Protein AF-A0A1F3WRP9-F1 (afdb_monomer)

Foldseek 3Di:
DDCVLVVLVCCLVPVLVVCLQWDWDQDPVGTDTGHNVRRPVVSVVVNVVSVVVSVVVVVCPDDDDDDDDDPPPDDDD

Radius of gyration: 15.38 Å; Cα contacts (8 Å, |Δi|>4): 52; chains: 1; bounding box: 38×22×40 Å

pLDDT: mean 81.95, std 18.67, range [39.53, 96.44]

Sequence (77 aa):
MSNYTDNLEYSLAKRVPDMERGFTIETSYGGIVIEADQAPKIIKAVRAALQRELAEAKMVRPGISQPKPGVTRHRCV

Nearest PDB structures (foldseek):
  1fxk-assembly1_B  TM=6.128E-01  e=1.691E+00  Methanothermobacter thermautotrophicus
  6nr9-assembly1_6  TM=6.233E-01  e=2.695E+00  Homo sapiens
  5x7z-assembly1_A-2  TM=4.246E-01  e=4.593E+00  Mycobacterium tuberculosis H37Rv

Structure (mmCIF, N/CA/C/O backbone):
data_AF-A0A1F3WRP9-F1
#
_entry.id   AF-A0A1F3WRP9-F1
#
loop_
_atom_site.group_PDB
_atom_site.id
_atom_site.type_symbol
_atom_site.label_atom_id
_atom_site.label_alt_id
_atom_site.label_comp_id
_atom_site.label_asym_id
_atom_site.label_entity_id
_atom_site.label_seq_id
_atom_site.pdbx_PDB_ins_code
_atom_site.Cartn_x
_atom_site.Cartn_y
_atom_site.Cartn_z
_atom_site.occupancy
_atom_site.B_iso_or_equiv
_atom_site.auth_seq_id
_atom_site.auth_comp_id
_atom_site.auth_asym_id
_atom_site.auth_atom_id
_atom_site.pdbx_PDB_model_num
ATOM 1 N N . MET A 1 1 ? 15.953 -14.935 -13.561 1.00 46.56 1 MET A N 1
ATOM 2 C CA . MET A 1 1 ? 15.307 -13.678 -14.011 1.00 46.56 1 MET A CA 1
ATOM 3 C C . MET A 1 1 ? 14.700 -13.011 -12.784 1.00 46.56 1 MET A C 1
ATOM 5 O O . MET A 1 1 ? 14.234 -13.730 -11.913 1.00 46.56 1 MET A O 1
ATOM 9 N N . SER A 1 2 ? 14.856 -11.696 -12.618 1.00 59.69 2 SER A N 1
ATOM 10 C CA . SER A 1 2 ? 14.585 -11.024 -11.335 1.00 59.69 2 SER A CA 1
ATOM 11 C C . SER A 1 2 ? 13.078 -10.939 -11.061 1.00 59.69 2 SER A C 1
ATOM 13 O O . SER A 1 2 ? 12.422 -10.063 -11.607 1.00 59.69 2 SER A O 1
ATOM 15 N N . ASN A 1 3 ? 12.567 -11.817 -10.189 1.00 82.81 3 ASN A N 1
ATOM 16 C CA . ASN A 1 3 ? 11.176 -11.868 -9.686 1.00 82.81 3 ASN A CA 1
ATOM 17 C C . ASN A 1 3 ? 10.717 -10.536 -9.047 1.00 82.81 3 ASN A C 1
ATOM 19 O O . ASN A 1 3 ? 9.545 -10.299 -8.800 1.00 82.81 3 ASN A O 1
ATOM 23 N N . TYR A 1 4 ? 11.652 -9.631 -8.774 1.00 85.25 4 TYR A N 1
ATOM 24 C CA . TYR A 1 4 ? 11.399 -8.380 -8.080 1.00 85.25 4 TYR A CA 1
ATOM 25 C C . TYR A 1 4 ? 10.453 -7.422 -8.825 1.00 85.25 4 TYR A C 1
ATOM 27 O O . TYR A 1 4 ? 9.547 -6.875 -8.202 1.00 85.25 4 TYR A O 1
ATOM 35 N N . THR A 1 5 ? 10.601 -7.244 -10.144 1.00 87.88 5 THR A N 1
ATOM 36 C CA . THR A 1 5 ? 9.683 -6.392 -10.927 1.00 87.88 5 THR A CA 1
ATOM 37 C C . THR A 1 5 ? 8.270 -6.978 -10.926 1.00 87.88 5 THR A C 1
ATOM 39 O O . THR A 1 5 ? 7.316 -6.252 -10.656 1.00 87.88 5 THR A O 1
ATOM 42 N N . ASP A 1 6 ? 8.150 -8.297 -11.106 1.00 89.12 6 ASP A N 1
ATOM 43 C CA . ASP A 1 6 ? 6.872 -9.017 -11.034 1.00 89.12 6 ASP A CA 1
ATOM 44 C C . ASP A 1 6 ? 6.236 -8.884 -9.639 1.00 89.12 6 ASP A C 1
ATOM 46 O O . ASP A 1 6 ? 5.025 -8.715 -9.505 1.00 89.12 6 ASP A O 1
ATOM 50 N N . ASN A 1 7 ? 7.052 -8.894 -8.579 1.00 90.88 7 ASN A N 1
ATOM 51 C CA . ASN A 1 7 ? 6.592 -8.700 -7.206 1.00 90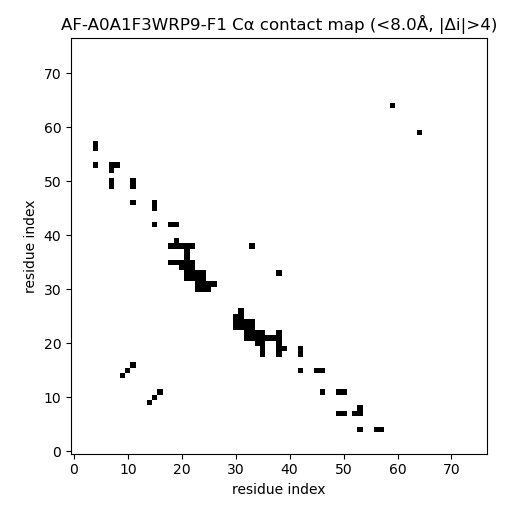.88 7 ASN A CA 1
ATOM 52 C C . ASN A 1 7 ? 6.059 -7.284 -6.959 1.00 90.88 7 ASN A C 1
ATOM 54 O O . ASN A 1 7 ? 5.048 -7.126 -6.271 1.00 90.88 7 ASN A O 1
ATOM 58 N N . LEU A 1 8 ? 6.712 -6.261 -7.515 1.00 91.62 8 LEU A N 1
ATOM 59 C CA . LEU A 1 8 ? 6.259 -4.871 -7.426 1.00 91.62 8 LEU A CA 1
ATOM 60 C C . LEU A 1 8 ? 4.937 -4.674 -8.173 1.00 91.62 8 LEU A C 1
ATOM 62 O O . LEU A 1 8 ? 4.007 -4.076 -7.630 1.00 91.62 8 LEU A O 1
ATOM 66 N N . GLU A 1 9 ? 4.822 -5.227 -9.382 1.00 92.06 9 GLU A N 1
ATOM 67 C CA . GLU A 1 9 ? 3.583 -5.190 -10.165 1.00 92.06 9 GLU A CA 1
ATOM 68 C C . GLU A 1 9 ? 2.447 -5.923 -9.451 1.00 92.06 9 GLU A C 1
ATOM 70 O O . GLU A 1 9 ? 1.355 -5.373 -9.291 1.00 92.06 9 GLU A O 1
ATOM 75 N N . TYR A 1 10 ? 2.721 -7.119 -8.926 1.00 94.19 10 TYR A N 1
ATOM 76 C CA . TYR A 1 10 ? 1.764 -7.872 -8.122 1.00 94.19 10 TYR A CA 1
ATOM 77 C C . TYR A 1 10 ? 1.336 -7.096 -6.872 1.00 94.19 10 TYR A C 1
ATOM 79 O O . TYR A 1 10 ? 0.151 -7.035 -6.541 1.00 94.19 10 TYR A O 1
ATOM 87 N N . SER A 1 11 ? 2.287 -6.470 -6.179 1.00 92.56 11 SER A N 1
ATOM 88 C CA . SER A 1 11 ? 2.004 -5.702 -4.968 1.00 92.56 11 SER A CA 1
ATOM 89 C C . SER A 1 11 ? 1.098 -4.509 -5.269 1.00 92.56 11 SER A C 1
ATOM 91 O O . SER A 1 11 ? 0.103 -4.319 -4.575 1.00 92.56 11 SER A O 1
ATOM 93 N N . LEU A 1 12 ? 1.370 -3.763 -6.343 1.00 93.75 12 LEU A N 1
ATOM 94 C CA . LEU A 1 12 ? 0.519 -2.658 -6.789 1.00 93.75 12 LEU A CA 1
ATOM 95 C C . LEU A 1 12 ? -0.877 -3.117 -7.228 1.00 93.75 12 LEU A C 1
ATOM 97 O O . LEU A 1 12 ? -1.854 -2.423 -6.957 1.00 93.75 12 LEU A O 1
ATOM 101 N N . ALA A 1 13 ? -0.976 -4.270 -7.892 1.00 95.19 13 ALA A N 1
ATOM 102 C CA . ALA A 1 13 ? -2.234 -4.769 -8.439 1.00 95.19 13 ALA A CA 1
ATOM 103 C C . ALA A 1 13 ? -3.125 -5.479 -7.409 1.00 95.19 13 ALA A C 1
ATOM 105 O O . ALA A 1 13 ? -4.343 -5.498 -7.576 1.00 95.19 13 ALA A O 1
ATOM 106 N N . LYS A 1 14 ? -2.534 -6.113 -6.389 1.00 95.38 14 LYS A N 1
ATOM 107 C CA . LYS A 1 14 ? -3.249 -7.002 -5.459 1.00 95.38 14 LYS A CA 1
ATOM 108 C C . LYS A 1 14 ? -3.109 -6.583 -4.004 1.00 95.38 14 LYS A C 1
ATOM 110 O O . LYS A 1 14 ? -4.119 -6.422 -3.334 1.00 95.38 14 LYS A O 1
ATOM 115 N N . ARG A 1 15 ? -1.882 -6.365 -3.525 1.00 93.94 15 ARG A N 1
ATOM 116 C CA . ARG A 1 15 ? -1.634 -6.080 -2.101 1.00 93.94 15 ARG A CA 1
ATOM 117 C C . ARG A 1 15 ? -2.087 -4.677 -1.700 1.00 93.94 15 ARG A C 1
ATOM 119 O O . ARG A 1 15 ? -2.707 -4.517 -0.663 1.00 93.94 15 ARG A O 1
ATOM 126 N N . VAL A 1 16 ? -1.818 -3.669 -2.530 1.00 94.69 16 VAL A N 1
ATOM 127 C CA . VAL A 1 16 ? -2.202 -2.276 -2.243 1.00 94.69 16 VAL A CA 1
ATOM 128 C C . VAL A 1 16 ? -3.726 -2.087 -2.191 1.00 94.69 16 VAL A C 1
ATOM 130 O O . VAL A 1 16 ? -4.180 -1.393 -1.288 1.00 94.69 16 VAL A O 1
ATOM 133 N N . PRO A 1 17 ? -4.534 -2.675 -3.096 1.00 94.62 17 PRO A N 1
ATOM 134 C CA . PRO A 1 17 ? -5.990 -2.671 -2.943 1.00 94.62 17 PRO A CA 1
ATOM 135 C C . PRO A 1 17 ? -6.486 -3.431 -1.708 1.00 94.62 17 PRO A C 1
ATOM 137 O O . PRO A 1 17 ? -7.439 -3.001 -1.073 1.00 94.62 17 PRO A O 1
ATOM 140 N N . ASP A 1 18 ? -5.844 -4.542 -1.339 1.00 95.12 18 ASP A N 1
ATOM 141 C CA . ASP A 1 18 ? -6.257 -5.334 -0.172 1.00 95.12 18 ASP A CA 1
ATOM 142 C C . ASP A 1 18 ? -6.134 -4.552 1.148 1.00 95.12 18 ASP A C 1
ATOM 144 O O . ASP A 1 18 ? -6.988 -4.668 2.024 1.00 95.12 18 ASP A O 1
ATOM 148 N N . MET A 1 19 ? -5.150 -3.649 1.236 1.00 94.31 19 MET A N 1
ATOM 149 C CA . MET A 1 19 ? -4.969 -2.735 2.372 1.00 94.31 19 MET A CA 1
ATOM 150 C C . MET A 1 19 ? -6.186 -1.836 2.652 1.00 94.31 19 MET A C 1
ATOM 152 O O . MET A 1 19 ? -6.298 -1.313 3.759 1.00 94.31 19 MET A O 1
ATOM 156 N N . GLU A 1 20 ? -7.099 -1.626 1.692 1.00 93.62 20 GLU A N 1
ATOM 157 C CA . GLU A 1 20 ? -8.320 -0.824 1.901 1.00 93.62 20 GLU A CA 1
ATOM 158 C C . GLU A 1 20 ? -9.239 -1.425 2.974 1.00 93.62 20 GLU A C 1
ATOM 160 O O . GLU A 1 20 ? -10.051 -0.715 3.561 1.00 93.62 20 GLU A O 1
ATOM 165 N N . ARG A 1 21 ? -9.087 -2.721 3.270 1.00 94.12 21 ARG A N 1
ATOM 166 C CA . ARG A 1 21 ? -9.848 -3.438 4.303 1.00 94.12 21 ARG A CA 1
ATOM 167 C C . ARG A 1 21 ? -9.275 -3.266 5.715 1.00 94.12 21 ARG A C 1
ATOM 169 O O . ARG A 1 21 ? -9.855 -3.794 6.657 1.00 94.12 21 ARG A O 1
ATOM 176 N N . GLY A 1 22 ? -8.167 -2.540 5.856 1.00 93.94 22 GLY A N 1
ATOM 177 C CA . GLY A 1 22 ? -7.334 -2.533 7.056 1.00 93.94 22 GLY A CA 1
ATOM 178 C C . GLY A 1 22 ? -6.194 -3.549 6.951 1.00 93.94 22 GLY A C 1
ATOM 179 O O . GLY A 1 22 ? -6.268 -4.521 6.199 1.00 93.94 22 GLY A O 1
ATOM 180 N N . PHE A 1 23 ? -5.093 -3.289 7.650 1.00 95.44 23 PHE A N 1
ATOM 181 C CA . PHE A 1 23 ? -3.892 -4.125 7.605 1.00 95.44 23 PHE A CA 1
ATOM 182 C C . PHE A 1 23 ? -3.035 -3.935 8.855 1.00 95.44 23 PHE A C 1
ATOM 184 O O . PHE A 1 23 ? -3.115 -2.915 9.535 1.00 95.44 23 PHE A O 1
ATOM 191 N N . THR A 1 24 ? -2.160 -4.901 9.121 1.00 96.44 24 THR A N 1
ATOM 192 C CA . THR A 1 24 ? -1.202 -4.830 10.227 1.00 96.44 24 THR A CA 1
ATOM 193 C C . THR A 1 24 ? 0.199 -4.577 9.692 1.00 96.44 24 THR A C 1
ATOM 195 O O . THR A 1 24 ? 0.662 -5.258 8.776 1.00 96.44 24 THR A O 1
ATOM 198 N N . ILE A 1 25 ? 0.889 -3.597 10.271 1.00 93.31 25 ILE A N 1
ATOM 199 C CA . ILE A 1 25 ? 2.321 -3.392 10.061 1.00 93.31 25 ILE A CA 1
ATOM 200 C C . ILE A 1 25 ? 3.058 -4.169 11.146 1.00 93.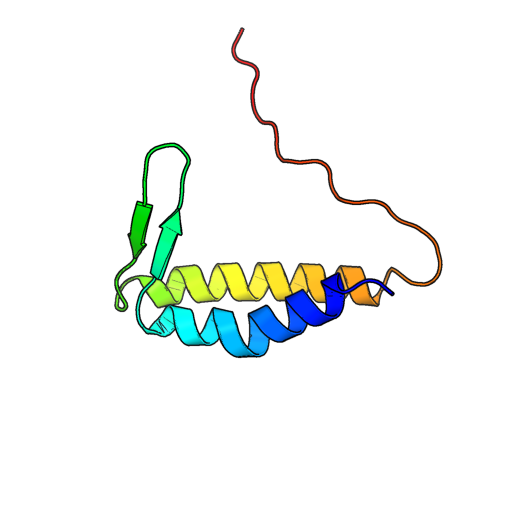31 25 ILE A C 1
ATOM 202 O O . ILE A 1 25 ? 3.072 -3.764 12.306 1.00 93.31 25 ILE A O 1
ATOM 206 N N . GLU A 1 26 ? 3.678 -5.278 10.763 1.00 94.94 26 GLU A N 1
ATOM 207 C CA . GLU A 1 26 ? 4.528 -6.060 11.657 1.00 94.94 26 GLU A CA 1
ATOM 208 C C . GLU A 1 26 ? 5.844 -5.319 11.925 1.00 94.94 26 GLU A C 1
ATOM 210 O O . GLU A 1 26 ? 6.567 -4.932 11.003 1.00 94.94 26 GLU A O 1
ATOM 215 N N . THR A 1 27 ? 6.168 -5.133 13.202 1.00 94.25 27 THR A N 1
ATOM 216 C CA . THR A 1 27 ? 7.451 -4.594 13.661 1.00 94.25 27 THR A CA 1
ATOM 217 C C . THR A 1 27 ? 8.120 -5.596 14.598 1.00 94.25 27 THR A C 1
ATOM 219 O O . THR A 1 27 ? 7.474 -6.498 15.126 1.00 94.25 27 THR A O 1
ATOM 222 N N . SER A 1 28 ? 9.409 -5.412 14.890 1.00 94.31 28 SER A N 1
ATOM 223 C CA . SER A 1 28 ? 10.107 -6.224 15.901 1.00 94.31 28 SER A CA 1
ATOM 224 C C . SER A 1 28 ? 9.499 -6.120 17.306 1.00 94.31 28 SER A C 1
ATOM 226 O O . SER A 1 28 ? 9.800 -6.950 18.157 1.00 94.31 28 SER A O 1
ATOM 228 N N . TYR A 1 29 ? 8.676 -5.099 17.558 1.00 93.12 29 TYR A N 1
ATOM 229 C CA . TYR A 1 29 ? 8.003 -4.856 18.835 1.00 93.12 29 TYR A CA 1
ATOM 230 C C . TYR A 1 29 ? 6.532 -5.307 18.836 1.00 93.12 29 TYR A C 1
ATOM 232 O O . TYR A 1 29 ? 5.852 -5.144 19.845 1.00 93.12 29 TYR A O 1
ATOM 240 N N . GLY A 1 30 ? 6.043 -5.870 17.727 1.00 94.44 30 GLY A N 1
ATOM 241 C CA . GLY A 1 30 ? 4.655 -6.293 17.541 1.00 94.44 30 GLY A CA 1
ATOM 242 C C . GLY A 1 30 ? 3.973 -5.624 16.346 1.00 94.44 30 GLY A C 1
ATOM 243 O O . GLY A 1 30 ? 4.583 -4.834 15.618 1.00 94.44 30 GLY A O 1
ATOM 244 N N . GLY A 1 31 ? 2.700 -5.959 16.141 1.00 95.31 31 GLY A N 1
ATOM 245 C CA . GLY A 1 31 ? 1.881 -5.450 15.044 1.00 95.31 31 GLY A CA 1
ATOM 246 C C . GLY A 1 31 ? 1.211 -4.115 15.370 1.00 95.31 31 GLY A C 1
ATOM 247 O O . GLY A 1 31 ? 0.606 -3.952 16.429 1.00 95.31 31 GLY A O 1
ATOM 248 N N . ILE A 1 32 ? 1.283 -3.167 14.438 1.00 94.62 32 ILE A N 1
ATOM 249 C CA . ILE A 1 32 ? 0.488 -1.936 14.461 1.00 94.62 32 ILE A CA 1
ATOM 250 C C . ILE A 1 32 ? -0.718 -2.154 13.554 1.00 94.62 32 ILE A C 1
ATOM 252 O O . ILE A 1 32 ? -0.560 -2.274 12.338 1.00 94.62 32 ILE A O 1
ATOM 256 N N . VAL A 1 33 ? -1.912 -2.204 14.139 1.00 96.31 33 VAL A N 1
ATOM 257 C CA . VAL A 1 33 ? -3.158 -2.359 13.382 1.00 96.31 33 VAL A CA 1
ATOM 258 C C . VAL A 1 33 ? -3.562 -1.013 12.791 1.00 96.31 33 VAL A C 1
ATOM 260 O O . VAL A 1 33 ? -3.680 -0.015 13.503 1.00 96.31 33 VAL A O 1
ATOM 263 N N . ILE A 1 34 ? -3.755 -0.991 11.477 1.00 95.56 34 ILE A N 1
ATOM 264 C CA . ILE A 1 34 ? -4.321 0.129 10.737 1.00 95.56 34 ILE A CA 1
ATOM 265 C C . ILE A 1 34 ? -5.724 -0.272 10.308 1.00 95.56 34 ILE A C 1
ATOM 267 O O . ILE A 1 34 ? -5.903 -1.134 9.448 1.00 95.56 34 ILE A O 1
ATOM 271 N N . GLU A 1 35 ? -6.710 0.390 10.895 1.00 96.19 35 GLU A N 1
ATOM 272 C CA . GLU A 1 35 ? -8.111 0.211 10.542 1.00 96.19 35 GLU A CA 1
ATOM 273 C C . GLU A 1 35 ? -8.428 0.803 9.157 1.00 96.19 35 GLU A C 1
ATOM 275 O O . GLU A 1 35 ? -7.724 1.682 8.640 1.00 96.19 35 GLU A O 1
ATOM 280 N N . ALA A 1 36 ? -9.504 0.312 8.540 1.00 94.44 36 ALA A N 1
ATOM 281 C CA . ALA A 1 36 ? -9.905 0.676 7.178 1.00 94.44 36 ALA A CA 1
ATOM 282 C C . ALA A 1 36 ? -10.152 2.187 6.988 1.00 94.44 36 ALA A C 1
ATOM 284 O O . ALA A 1 36 ? -9.934 2.724 5.904 1.00 94.44 36 ALA A O 1
ATOM 285 N N . ASP A 1 37 ? -10.569 2.895 8.037 1.00 94.19 37 ASP A N 1
ATOM 286 C CA . ASP A 1 37 ? -10.796 4.344 8.031 1.00 94.19 37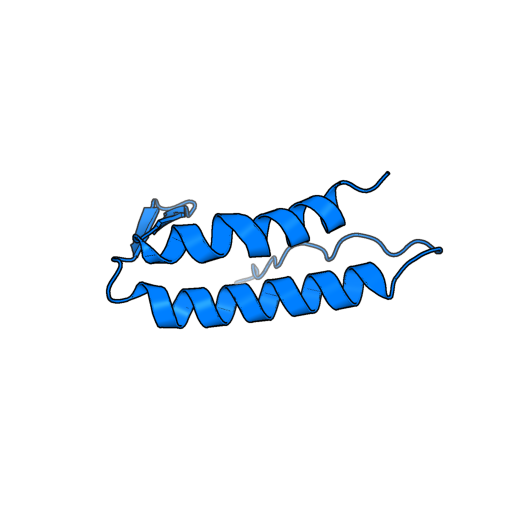 ASP A CA 1
ATOM 287 C C . ASP A 1 37 ? -9.484 5.155 7.978 1.00 94.19 37 ASP A C 1
ATOM 289 O O . ASP A 1 37 ? -9.430 6.222 7.359 1.00 94.19 37 ASP A O 1
ATOM 293 N N . GLN A 1 38 ? -8.406 4.637 8.572 1.00 91.81 38 GLN A N 1
ATOM 294 C CA . GLN A 1 38 ? -7.075 5.257 8.577 1.00 91.81 38 GLN A CA 1
ATOM 295 C C . GLN A 1 38 ? -6.214 4.829 7.378 1.00 91.81 38 GLN A C 1
ATOM 297 O O . GLN A 1 38 ? -5.288 5.547 6.973 1.00 91.81 38 GLN A O 1
ATOM 302 N N . ALA A 1 39 ? -6.535 3.688 6.767 1.00 92.88 39 ALA A N 1
ATOM 303 C CA . ALA A 1 39 ? 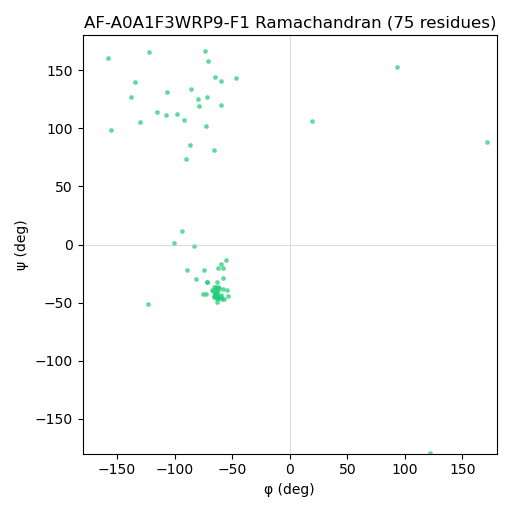-5.796 3.091 5.661 1.00 92.88 39 ALA A CA 1
ATOM 304 C C . ALA A 1 39 ? -5.571 4.007 4.432 1.00 92.88 39 ALA A C 1
ATOM 306 O O . ALA A 1 39 ? -4.453 3.995 3.903 1.00 92.88 39 ALA A O 1
ATOM 307 N N . PRO A 1 40 ? -6.518 4.858 3.970 1.00 93.81 40 PRO A N 1
ATOM 308 C CA . PRO A 1 40 ? -6.387 5.567 2.691 1.00 93.81 40 PRO A CA 1
ATOM 309 C C . PRO A 1 40 ? -5.135 6.446 2.569 1.00 93.81 40 PRO A C 1
ATOM 311 O O . PRO A 1 40 ? -4.499 6.501 1.511 1.00 93.81 40 PRO A O 1
ATOM 314 N N . LYS A 1 41 ? -4.737 7.120 3.657 1.00 92.88 41 LYS A N 1
ATOM 315 C CA . LYS A 1 41 ? -3.540 7.980 3.663 1.00 92.88 41 LYS A CA 1
ATOM 316 C C . LYS A 1 41 ? -2.261 7.157 3.505 1.00 92.88 41 LYS A C 1
ATOM 318 O O . LYS A 1 41 ? -1.358 7.565 2.774 1.00 92.88 41 LYS A O 1
ATOM 323 N N . ILE A 1 42 ? -2.202 5.993 4.147 1.00 94.06 42 ILE A N 1
ATOM 324 C CA . ILE A 1 42 ? -1.035 5.107 4.111 1.00 94.06 42 ILE A CA 1
ATOM 325 C C . ILE A 1 42 ? -0.963 4.378 2.767 1.00 94.06 42 ILE A C 1
ATOM 327 O O . ILE A 1 42 ? 0.098 4.351 2.147 1.00 94.06 42 ILE A O 1
ATOM 331 N N . ILE A 1 43 ? -2.095 3.892 2.252 1.00 94.88 43 ILE A N 1
ATOM 332 C CA . ILE A 1 43 ? -2.207 3.270 0.923 1.00 94.88 43 ILE A CA 1
ATOM 333 C C . ILE A 1 43 ? -1.662 4.200 -0.159 1.00 94.88 43 ILE A C 1
ATOM 335 O O . ILE A 1 43 ? -0.894 3.767 -1.020 1.00 94.88 43 ILE A O 1
ATOM 339 N N . LYS A 1 44 ? -2.010 5.492 -0.105 1.00 95.44 44 LYS A N 1
ATOM 340 C CA . LYS A 1 44 ? -1.505 6.489 -1.056 1.00 95.44 44 LYS A CA 1
ATOM 341 C C . LYS A 1 44 ? 0.023 6.594 -1.017 1.00 95.44 44 LYS A C 1
ATOM 343 O O . LYS A 1 44 ? 0.653 6.623 -2.074 1.00 95.44 44 LYS A O 1
ATOM 348 N N . ALA A 1 45 ? 0.612 6.632 0.178 1.00 95.19 45 ALA A N 1
ATOM 349 C CA . ALA A 1 45 ? 2.061 6.703 0.347 1.00 95.19 45 ALA A CA 1
ATOM 350 C C . ALA A 1 45 ? 2.763 5.428 -0.151 1.00 95.19 45 ALA A C 1
ATOM 352 O O . ALA A 1 45 ? 3.730 5.515 -0.908 1.00 95.19 45 ALA A O 1
ATOM 353 N N . VAL A 1 46 ? 2.238 4.25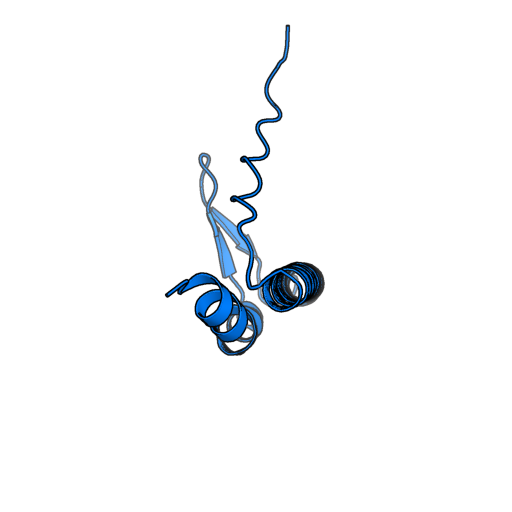1 0.202 1.00 94.94 46 VAL A N 1
ATOM 354 C CA . VAL A 1 46 ? 2.777 2.952 -0.233 1.00 94.94 46 VAL A CA 1
ATOM 355 C C . VAL A 1 46 ? 2.699 2.808 -1.751 1.00 94.94 46 VAL A C 1
ATOM 357 O O . VAL A 1 46 ? 3.690 2.452 -2.388 1.00 94.94 46 VAL A O 1
ATOM 360 N N . ARG A 1 47 ? 1.559 3.154 -2.360 1.00 95.56 47 ARG A N 1
ATOM 361 C CA . ARG A 1 47 ? 1.388 3.121 -3.818 1.00 95.56 47 ARG A CA 1
ATOM 362 C C . ARG A 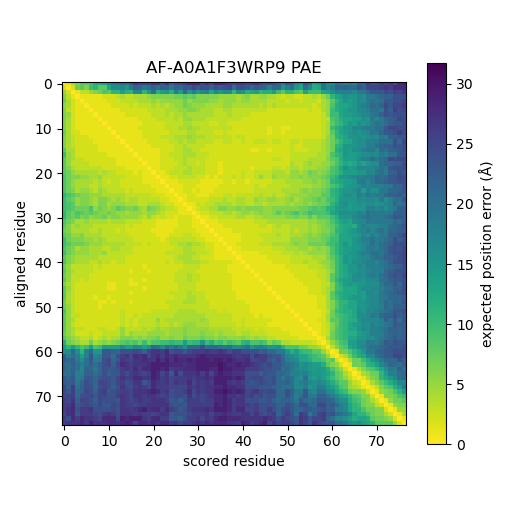1 47 ? 2.426 3.994 -4.523 1.00 95.56 47 ARG A C 1
ATOM 364 O O . ARG A 1 47 ? 3.051 3.531 -5.473 1.00 95.56 47 ARG A O 1
ATOM 371 N N . ALA A 1 48 ? 2.630 5.223 -4.048 1.00 94.06 48 ALA A N 1
ATOM 372 C CA . ALA A 1 48 ? 3.602 6.141 -4.635 1.00 94.06 48 ALA A CA 1
ATOM 373 C C . ALA A 1 48 ? 5.043 5.610 -4.527 1.00 94.06 48 ALA A C 1
ATOM 375 O O . ALA A 1 48 ? 5.803 5.692 -5.493 1.00 94.06 48 ALA A O 1
ATOM 376 N N . ALA A 1 49 ? 5.412 5.029 -3.382 1.00 93.81 49 ALA A N 1
ATOM 377 C CA . ALA A 1 49 ? 6.734 4.441 -3.181 1.00 93.81 49 ALA A CA 1
ATOM 378 C C . ALA A 1 49 ? 6.988 3.263 -4.138 1.00 93.81 49 ALA A C 1
ATOM 380 O O . ALA A 1 49 ? 7.989 3.266 -4.855 1.00 93.81 49 ALA A O 1
ATOM 381 N N . LEU A 1 50 ? 6.046 2.317 -4.219 1.00 93.38 50 LEU A N 1
ATOM 382 C CA . LEU A 1 50 ? 6.162 1.135 -5.080 1.00 93.38 50 LEU A CA 1
ATOM 383 C C . LEU A 1 50 ? 6.151 1.491 -6.572 1.00 93.38 50 LEU A C 1
ATOM 385 O O . LEU A 1 50 ? 6.875 0.883 -7.355 1.00 93.38 50 LEU A O 1
ATOM 389 N N . GLN A 1 51 ? 5.366 2.490 -6.988 1.00 93.50 51 GLN A N 1
ATOM 390 C CA . GLN A 1 51 ? 5.385 2.981 -8.371 1.00 93.50 51 GLN A CA 1
ATOM 391 C C . GLN A 1 51 ? 6.738 3.591 -8.740 1.00 93.50 51 GLN A C 1
ATOM 393 O O . GLN A 1 51 ? 7.231 3.349 -9.842 1.00 93.50 51 GLN A O 1
ATOM 398 N N . ARG A 1 52 ? 7.355 4.354 -7.828 1.00 92.88 52 ARG A N 1
ATOM 399 C CA . ARG A 1 52 ? 8.692 4.916 -8.051 1.00 92.88 52 ARG A CA 1
ATOM 400 C C . ARG A 1 52 ? 9.737 3.813 -8.176 1.00 92.88 52 ARG A C 1
ATOM 402 O O . ARG A 1 52 ? 10.530 3.824 -9.108 1.00 92.88 52 ARG A O 1
ATOM 409 N N . GLU A 1 53 ? 9.695 2.841 -7.276 1.00 90.94 53 GLU A N 1
ATOM 410 C CA . GLU A 1 53 ? 10.597 1.689 -7.277 1.00 90.94 53 GLU A CA 1
ATOM 411 C C . GLU A 1 53 ? 10.439 0.838 -8.546 1.00 90.94 53 GLU A C 1
ATOM 413 O O . GLU A 1 53 ? 11.430 0.430 -9.147 1.00 90.94 53 GLU A O 1
ATOM 418 N N . LEU A 1 54 ? 9.202 0.656 -9.021 1.00 89.75 54 LEU A N 1
ATOM 419 C CA . LEU A 1 54 ? 8.921 -0.023 -10.284 1.00 89.75 54 LEU A CA 1
ATOM 420 C C . LEU A 1 54 ? 9.465 0.756 -11.487 1.00 89.75 54 LEU A C 1
ATOM 422 O O . LEU A 1 54 ? 10.038 0.154 -12.394 1.00 89.75 54 LEU A O 1
ATOM 426 N N . ALA A 1 55 ? 9.295 2.080 -11.507 1.00 89.31 55 ALA A N 1
ATOM 427 C CA . ALA A 1 55 ? 9.827 2.929 -12.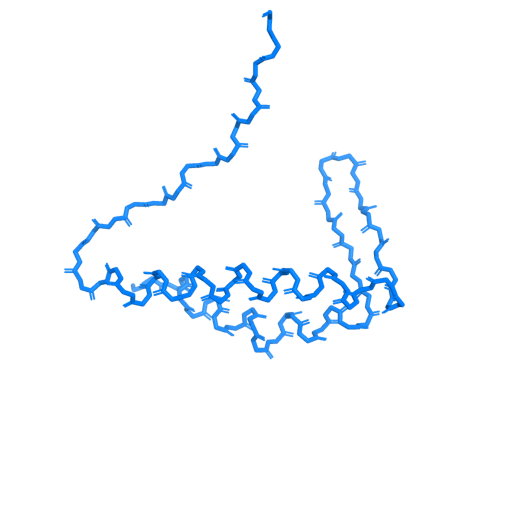568 1.00 89.31 55 ALA A CA 1
ATOM 428 C C . ALA A 1 55 ? 11.362 2.861 -12.616 1.00 89.31 55 ALA A C 1
ATOM 430 O O . ALA A 1 55 ? 11.930 2.629 -13.681 1.00 89.31 55 ALA A O 1
ATOM 431 N N . GLU A 1 56 ? 12.022 2.966 -11.460 1.00 88.94 56 GLU A N 1
ATOM 432 C CA . GLU A 1 56 ? 13.472 2.796 -11.333 1.00 88.94 56 GLU A CA 1
ATOM 433 C C . GLU A 1 56 ? 13.910 1.402 -11.821 1.00 88.94 56 GLU A C 1
ATOM 435 O O . GLU A 1 56 ? 14.818 1.289 -12.642 1.00 88.94 56 GLU A O 1
ATOM 440 N N . ALA A 1 57 ? 13.227 0.333 -11.399 1.00 86.31 57 ALA A N 1
ATOM 441 C CA . ALA A 1 57 ? 13.552 -1.035 -11.803 1.00 86.31 57 ALA A CA 1
ATOM 442 C C . ALA A 1 57 ? 13.408 -1.264 -13.319 1.00 86.31 57 ALA A C 1
ATOM 444 O O . ALA A 1 57 ? 14.213 -1.984 -13.911 1.00 86.31 57 ALA A O 1
ATOM 445 N N . LYS A 1 58 ? 12.406 -0.641 -13.954 1.00 84.38 58 LYS A N 1
ATOM 446 C CA . LYS A 1 5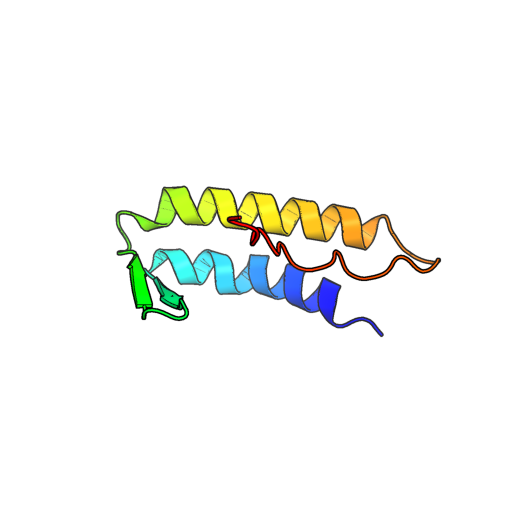8 ? 12.182 -0.711 -15.408 1.00 84.38 58 LYS A CA 1
ATOM 447 C C . LYS A 1 58 ? 13.216 0.086 -16.203 1.00 84.38 58 LYS A C 1
ATOM 449 O O . LYS A 1 58 ? 13.579 -0.332 -17.296 1.00 84.38 58 LYS A O 1
ATOM 454 N N . MET A 1 59 ? 13.715 1.194 -15.654 1.00 76.50 59 MET A N 1
ATOM 455 C CA . MET A 1 59 ? 14.768 2.000 -16.283 1.00 76.50 59 MET A CA 1
ATOM 456 C C . MET A 1 59 ? 16.163 1.351 -16.187 1.00 76.50 59 MET A C 1
ATOM 458 O O . MET A 1 59 ? 17.036 1.664 -16.989 1.00 76.50 59 MET A O 1
ATOM 462 N N . VAL A 1 60 ? 16.388 0.444 -15.229 1.00 66.12 60 VAL A N 1
ATOM 463 C CA . VAL A 1 60 ? 17.730 -0.047 -14.848 1.00 66.12 60 VAL A CA 1
ATOM 464 C C . VAL A 1 60 ? 18.191 -1.333 -15.564 1.00 66.12 60 VAL A C 1
ATOM 466 O O . VAL A 1 60 ? 19.227 -1.886 -15.195 1.00 66.12 60 VAL A O 1
ATOM 469 N N . ARG A 1 61 ? 17.547 -1.843 -16.630 1.00 53.78 61 ARG A N 1
ATOM 470 C CA . ARG A 1 61 ? 18.149 -2.992 -17.354 1.00 53.78 61 ARG A CA 1
ATOM 471 C C . ARG A 1 61 ? 18.186 -2.933 -18.885 1.00 53.78 61 ARG A C 1
ATOM 473 O O . ARG A 1 61 ? 17.194 -2.550 -19.492 1.00 53.78 61 ARG A O 1
ATOM 480 N N . PRO A 1 62 ? 19.319 -3.390 -19.486 1.00 47.50 62 PRO A N 1
ATOM 481 C CA . PRO A 1 62 ? 20.257 -4.363 -18.903 1.00 47.50 62 PRO A CA 1
ATOM 482 C C . PRO A 1 62 ? 21.671 -3.827 -18.604 1.00 47.50 62 PRO A C 1
ATOM 484 O O . PRO A 1 62 ? 22.467 -3.593 -19.504 1.00 47.50 62 PRO A O 1
ATOM 487 N N . GLY A 1 63 ? 22.022 -3.760 -17.317 1.00 43.91 63 GLY A N 1
ATOM 488 C CA . GLY A 1 63 ? 23.408 -3.626 -16.864 1.00 43.91 63 GLY A CA 1
ATOM 489 C C . GLY A 1 63 ? 23.484 -3.360 -15.363 1.00 43.91 63 GLY A C 1
ATOM 490 O O . GLY A 1 63 ? 23.429 -2.217 -14.952 1.00 43.91 63 GLY A O 1
ATOM 491 N N . ILE A 1 64 ? 23.522 -4.436 -14.571 1.00 56.34 64 ILE A N 1
ATOM 492 C CA . ILE A 1 64 ? 23.863 -4.525 -13.133 1.00 56.34 64 ILE A CA 1
ATOM 493 C C . ILE A 1 64 ? 23.785 -3.210 -12.319 1.00 56.34 64 ILE A C 1
ATOM 495 O O . ILE A 1 64 ? 24.715 -2.414 -12.325 1.00 56.34 64 ILE A O 1
ATOM 499 N N . SER A 1 65 ? 22.756 -3.061 -11.481 1.00 49.50 65 SER A N 1
ATOM 500 C CA . SER A 1 65 ? 22.863 -2.241 -10.269 1.00 49.50 65 SER A CA 1
ATOM 501 C C . SER A 1 65 ? 22.183 -2.959 -9.105 1.00 49.50 65 SER A C 1
ATOM 503 O O . SER A 1 65 ? 21.076 -3.481 -9.231 1.00 49.50 65 SER A O 1
ATOM 505 N N . GLN A 1 66 ? 22.951 -3.096 -8.031 1.00 53.19 66 GLN A N 1
ATOM 506 C CA . GLN A 1 66 ? 22.735 -3.913 -6.841 1.00 53.19 66 GLN A CA 1
ATOM 507 C C . GLN A 1 66 ? 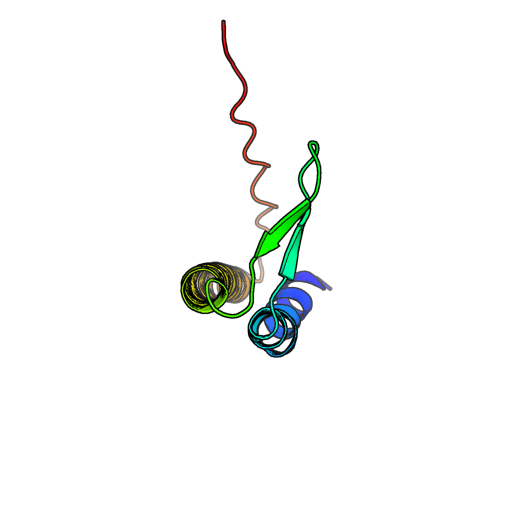21.652 -3.349 -5.897 1.00 53.19 66 GLN A C 1
ATOM 509 O O . GLN A 1 66 ? 21.231 -2.202 -6.055 1.00 53.19 66 GLN A O 1
ATOM 514 N N . PRO A 1 67 ? 21.181 -4.152 -4.918 1.00 51.34 67 PRO A N 1
ATOM 515 C CA . PRO A 1 67 ? 20.134 -3.751 -3.979 1.00 51.34 67 PRO A CA 1
ATOM 516 C C . PRO A 1 67 ? 20.537 -2.520 -3.158 1.00 51.34 67 PRO A C 1
ATOM 518 O O . PRO A 1 67 ? 21.674 -2.419 -2.697 1.00 51.34 67 PRO A O 1
ATOM 521 N N . LYS A 1 68 ? 19.582 -1.607 -2.924 1.00 50.16 68 LYS A N 1
ATOM 522 C CA . LYS A 1 68 ? 19.755 -0.519 -1.952 1.00 50.16 68 LYS A CA 1
ATOM 523 C C . LYS A 1 68 ? 20.004 -1.150 -0.573 1.00 50.16 68 LYS A C 1
ATOM 525 O O . LYS A 1 68 ? 19.150 -1.916 -0.119 1.00 50.16 68 LYS A O 1
ATOM 530 N N . PRO A 1 69 ? 21.150 -0.891 0.082 1.00 42.78 69 PRO A N 1
ATOM 531 C CA . PRO A 1 69 ? 21.426 -1.461 1.389 1.00 42.78 69 PRO A CA 1
ATOM 532 C C . PRO A 1 69 ? 20.423 -0.905 2.397 1.00 42.78 69 PRO A C 1
ATOM 534 O O . PRO A 1 69 ? 19.993 0.247 2.299 1.00 42.78 69 PRO A O 1
ATOM 537 N N . GLY A 1 70 ? 20.035 -1.769 3.335 1.00 50.72 70 GLY A N 1
ATOM 538 C CA . GLY A 1 70 ? 19.061 -1.482 4.375 1.00 50.72 70 GLY A CA 1
ATOM 539 C C . GLY A 1 70 ? 19.308 -0.140 5.054 1.00 50.72 70 GLY A C 1
ATOM 540 O O . GLY A 1 70 ? 20.444 0.281 5.283 1.00 50.72 70 GLY A O 1
ATOM 541 N N . VAL A 1 71 ? 18.208 0.529 5.385 1.00 57.34 71 VAL A N 1
ATOM 542 C CA . VAL A 1 71 ? 18.201 1.704 6.252 1.00 57.34 71 VAL A CA 1
ATOM 543 C C . VAL A 1 71 ? 18.633 1.259 7.653 1.00 57.34 71 VAL A C 1
ATOM 545 O O . VAL A 1 71 ? 17.810 1.036 8.532 1.00 57.34 71 VAL A O 1
ATOM 548 N N . THR A 1 72 ? 19.938 1.125 7.878 1.00 52.12 72 THR A N 1
ATOM 549 C CA . THR A 1 72 ? 20.509 1.015 9.220 1.00 52.12 72 THR A CA 1
ATOM 550 C C . THR A 1 72 ? 20.756 2.430 9.728 1.00 52.12 72 THR A C 1
ATOM 552 O O . THR A 1 72 ? 21.849 2.974 9.593 1.00 52.12 72 THR A O 1
ATOM 555 N N . ARG A 1 73 ? 19.736 3.060 10.320 1.00 54.94 73 ARG A N 1
ATOM 556 C CA . ARG A 1 73 ? 19.957 4.214 11.206 1.00 54.94 73 ARG A CA 1
ATOM 557 C C . ARG A 1 73 ? 20.133 3.719 12.635 1.00 54.94 73 ARG A C 1
ATOM 559 O O . ARG A 1 73 ? 19.267 3.909 13.478 1.00 54.94 73 ARG A O 1
ATOM 566 N N . HIS A 1 74 ? 21.284 3.120 12.909 1.00 51.44 74 HIS A N 1
ATOM 567 C CA . HIS A 1 74 ? 21.770 2.983 14.274 1.00 51.44 74 HIS A CA 1
ATOM 568 C C . HIS A 1 74 ? 23.210 3.462 14.356 1.00 51.44 74 HIS A C 1
ATOM 570 O O . HIS A 1 74 ? 24.136 2.764 13.954 1.00 51.44 74 HIS A O 1
ATOM 576 N N . ARG A 1 75 ? 23.376 4.649 14.942 1.00 39.53 75 ARG A N 1
ATOM 577 C CA . ARG A 1 75 ? 24.432 4.865 15.926 1.00 39.53 75 ARG A CA 1
ATOM 578 C C . ARG A 1 75 ? 24.049 6.015 16.856 1.00 39.53 75 ARG A C 1
ATOM 580 O O . ARG A 1 75 ? 24.187 7.177 16.499 1.00 39.53 75 ARG A O 1
ATOM 587 N N . CYS A 1 76 ? 23.538 5.655 18.031 1.00 43.16 76 CYS A N 1
ATOM 588 C CA . CYS A 1 76 ? 23.821 6.408 19.246 1.00 43.16 76 CYS A CA 1
ATOM 589 C C . CYS A 1 76 ? 25.215 5.980 19.703 1.00 43.16 76 CYS A C 1
ATOM 591 O O . CYS A 1 76 ? 25.413 4.793 19.971 1.00 43.16 76 CYS A O 1
ATOM 593 N N . VAL A 1 77 ? 26.148 6.925 19.761 1.00 56.78 77 VAL A N 1
ATOM 594 C CA . VAL A 1 77 ? 27.146 7.049 20.832 1.00 56.78 77 VAL A CA 1
ATOM 595 C C . VAL A 1 77 ? 27.484 8.522 20.966 1.00 56.78 77 VAL A C 1
ATOM 597 O O . VAL A 1 77 ? 27.661 9.152 19.899 1.00 56.78 77 VAL A O 1
#

Secondary structure (DSSP, 8-state):
--HHHHHHHHIIIIIHHHGGG-EEEEETTEEEEE-TTTHHHHHHHHHHHHHHHHHHHHHTTTS--PPPPP-------

Solvent-accessible surface area (backbone atoms only — not comparable to full-atom values): 4875 Å² total; per-residue (Å²): 130,79,63,62,61,60,50,45,52,47,35,63,72,48,53,51,62,52,35,58,73,28,46,68,50,79,48,100,91,47,68,48,79,37,51,42,87,64,20,63,68,53,47,54,52,53,52,53,52,49,52,50,52,44,53,51,61,67,72,52,65,96,65,89,78,80,81,83,75,76,90,76,88,76,81,92,130

Mean predicted aligned error: 9.99 Å